Protein AF-A0A6U0IEM9-F1 (afdb_monomer_lite)

InterPro domains:
  IPR002048 EF-hand domain [PF13499] (40-102)
  IPR002048 EF-hand domain [PS50222] (37-72)
  IPR002048 EF-hand domain [PS50222] (73-108)
  IPR002048 EF-hand domain [SM00054] (41-69)
  IPR002048 EF-hand domain [SM00054] (77-105)
  IPR011992 EF-hand domain pair [SSF47473] (23-102)
  IPR018247 EF-Hand 1, calcium-binding site [PS00018] (50-62)
  IPR018247 EF-Hand 1, calcium-binding site [PS00018] (86-98)

Structure (mmCIF, N/CA/C/O backbone):
data_AF-A0A6U0IEM9-F1
#
_entry.id   AF-A0A6U0IEM9-F1
#
loop_
_atom_site.group_PDB
_atom_site.id
_atom_site.type_symbol
_atom_site.label_atom_id
_atom_site.label_alt_id
_atom_site.label_comp_id
_atom_site.label_asym_id
_atom_site.label_entity_id
_atom_site.label_seq_id
_atom_site.pdbx_PDB_ins_code
_atom_site.Cartn_x
_atom_site.Cartn_y
_atom_site.Cartn_z
_atom_site.occupancy
_atom_site.B_iso_or_equiv
_atom_site.auth_seq_id
_atom_site.auth_comp_id
_atom_site.auth_asym_id
_atom_site.auth_atom_id
_atom_site.pdbx_PDB_model_num
ATOM 1 N N . ASP A 1 1 ? 21.596 -2.328 10.794 1.00 76.19 1 ASP A N 1
ATOM 2 C CA . ASP A 1 1 ? 20.488 -1.546 11.369 1.00 76.19 1 ASP A CA 1
ATOM 3 C C . ASP A 1 1 ? 19.327 -1.607 10.391 1.00 76.19 1 ASP A C 1
ATOM 5 O O . ASP A 1 1 ? 19.505 -1.225 9.240 1.00 76.19 1 ASP A O 1
ATOM 9 N N . PHE A 1 2 ? 18.201 -2.182 10.813 1.00 78.00 2 PHE A N 1
ATOM 10 C CA . PHE A 1 2 ? 17.054 -2.431 9.937 1.00 78.00 2 PHE A CA 1
ATOM 11 C C . PHE A 1 2 ? 16.450 -1.124 9.417 1.00 78.00 2 PHE A C 1
ATOM 13 O O . PHE A 1 2 ? 16.108 -1.038 8.243 1.00 78.00 2 PHE A O 1
ATOM 20 N N . PHE A 1 3 ? 16.407 -0.080 10.250 1.00 77.44 3 PHE A N 1
ATOM 21 C CA . PHE A 1 3 ? 15.835 1.209 9.866 1.00 77.44 3 PHE A CA 1
ATOM 22 C C . PHE A 1 3 ? 16.644 1.888 8.753 1.00 77.44 3 PHE A C 1
ATOM 24 O O . PHE A 1 3 ? 16.069 2.414 7.802 1.00 77.44 3 PHE A O 1
ATOM 31 N N . LYS A 1 4 ? 17.980 1.805 8.821 1.00 80.06 4 LYS A N 1
ATOM 32 C CA . LYS A 1 4 ? 18.877 2.268 7.750 1.00 80.06 4 LYS A CA 1
ATOM 33 C C . LYS A 1 4 ? 18.724 1.478 6.454 1.00 80.06 4 LYS A C 1
ATOM 35 O O . LYS A 1 4 ? 18.828 2.075 5.394 1.00 80.06 4 LYS A O 1
ATOM 40 N N . LEU A 1 5 ? 18.483 0.167 6.532 1.00 80.19 5 LEU A N 1
ATOM 41 C CA . LEU A 1 5 ? 18.236 -0.660 5.345 1.00 80.19 5 LEU A CA 1
ATOM 42 C C . LEU A 1 5 ? 16.880 -0.328 4.715 1.00 80.19 5 LEU A C 1
ATOM 44 O O . LEU A 1 5 ? 16.804 -0.151 3.508 1.00 80.19 5 LEU A O 1
ATOM 48 N N . TYR A 1 6 ? 15.833 -0.169 5.528 1.00 77.50 6 TYR A N 1
ATOM 49 C CA . TYR A 1 6 ? 14.486 0.175 5.068 1.00 77.50 6 TYR 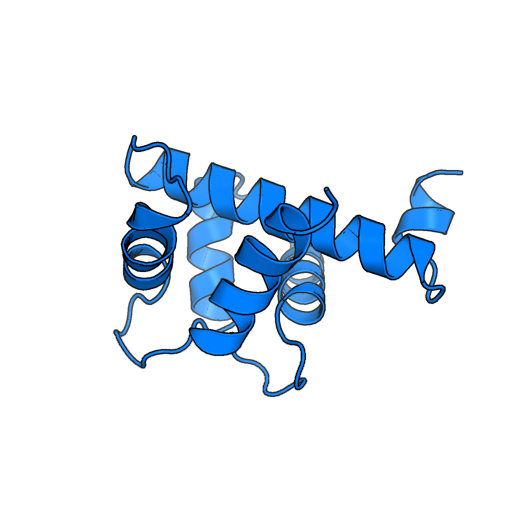A CA 1
ATOM 50 C C . TYR A 1 6 ? 14.426 1.540 4.364 1.00 77.50 6 TYR A C 1
ATOM 52 O O . TYR A 1 6 ? 13.756 1.676 3.344 1.00 77.50 6 TYR A O 1
ATOM 60 N N . HIS A 1 7 ? 15.163 2.534 4.869 1.00 78.88 7 HIS A N 1
ATOM 61 C CA . HIS A 1 7 ? 15.285 3.858 4.243 1.00 78.88 7 HIS A CA 1
ATOM 62 C C . HIS A 1 7 ? 16.412 3.939 3.207 1.00 78.88 7 HIS A C 1
ATOM 64 O O . HIS A 1 7 ? 16.626 4.999 2.620 1.00 78.88 7 HIS A O 1
ATOM 70 N N . SER A 1 8 ? 17.147 2.847 2.971 1.00 83.06 8 SER A N 1
ATOM 71 C CA . SER A 1 8 ? 18.200 2.840 1.962 1.00 83.06 8 SER A CA 1
ATOM 72 C C . SER A 1 8 ? 17.586 3.023 0.575 1.00 83.06 8 SER A C 1
ATOM 74 O O . SER A 1 8 ? 16.531 2.461 0.253 1.00 83.06 8 SER A O 1
ATOM 76 N N . SER A 1 9 ? 18.243 3.827 -0.255 1.00 78.25 9 SER A N 1
ATOM 77 C CA . SER A 1 9 ? 17.880 4.013 -1.662 1.00 78.25 9 SER A CA 1
ATOM 78 C C . SER A 1 9 ? 18.412 2.894 -2.562 1.00 78.25 9 SER A C 1
ATOM 80 O O . SER A 1 9 ? 18.118 2.879 -3.755 1.00 78.25 9 SER A O 1
ATOM 82 N N . ASP A 1 10 ? 19.191 1.960 -2.007 1.00 85.69 10 ASP A N 1
ATOM 83 C CA . ASP A 1 10 ? 19.661 0.782 -2.726 1.00 85.69 10 ASP A CA 1
ATOM 84 C C . ASP A 1 10 ? 18.518 -0.196 -3.059 1.00 85.69 10 ASP A C 1
ATOM 86 O O . ASP A 1 10 ? 17.380 -0.089 -2.588 1.00 85.69 10 ASP A O 1
ATOM 90 N N . SER A 1 11 ? 18.829 -1.182 -3.903 1.00 80.44 11 SER A N 1
ATOM 91 C CA . SER A 1 11 ? 17.868 -2.202 -4.328 1.00 80.44 11 SER A CA 1
ATOM 92 C C . SER A 1 11 ? 17.275 -2.985 -3.154 1.00 80.44 11 SER A C 1
ATOM 94 O O . SER A 1 11 ? 16.131 -3.414 -3.235 1.00 80.44 11 SER A O 1
ATOM 96 N N . ILE A 1 12 ? 18.021 -3.149 -2.057 1.00 82.44 12 ILE A N 1
ATOM 97 C CA . ILE A 1 12 ? 17.573 -3.906 -0.884 1.00 82.44 12 ILE A CA 1
ATOM 98 C C . ILE A 1 12 ? 16.504 -3.113 -0.136 1.00 82.44 12 ILE A C 1
ATOM 100 O O . ILE A 1 12 ? 15.447 -3.656 0.176 1.00 82.44 12 ILE A O 1
ATOM 104 N N . GLY A 1 13 ? 16.748 -1.828 0.120 1.00 82.25 13 GLY A N 1
ATOM 105 C CA . GLY A 1 13 ? 15.770 -0.946 0.743 1.00 82.25 13 GLY A CA 1
ATOM 106 C C . GLY A 1 13 ? 14.506 -0.814 -0.098 1.00 82.25 13 GLY A C 1
ATOM 107 O O . GLY A 1 13 ? 13.405 -0.891 0.447 1.00 82.25 13 GLY A O 1
ATOM 108 N N . LYS A 1 14 ? 14.645 -0.713 -1.428 1.00 78.56 14 LYS A N 1
ATOM 109 C CA . LYS A 1 14 ? 13.495 -0.707 -2.343 1.00 78.56 14 LYS A CA 1
ATOM 110 C C . LYS A 1 14 ? 12.664 -1.989 -2.224 1.00 78.56 14 LYS A C 1
ATOM 112 O O . LYS A 1 14 ? 11.470 -1.902 -1.950 1.00 78.56 14 LYS A O 1
ATOM 117 N N . SER A 1 15 ? 13.294 -3.160 -2.322 1.00 81.75 15 SER A N 1
ATOM 118 C CA . SER A 1 15 ? 12.589 -4.442 -2.198 1.00 81.75 15 SER A CA 1
ATOM 119 C C . SER A 1 15 ? 11.951 -4.644 -0.821 1.00 81.75 15 SER A C 1
ATOM 121 O O . SER A 1 15 ? 10.860 -5.197 -0.722 1.00 81.75 15 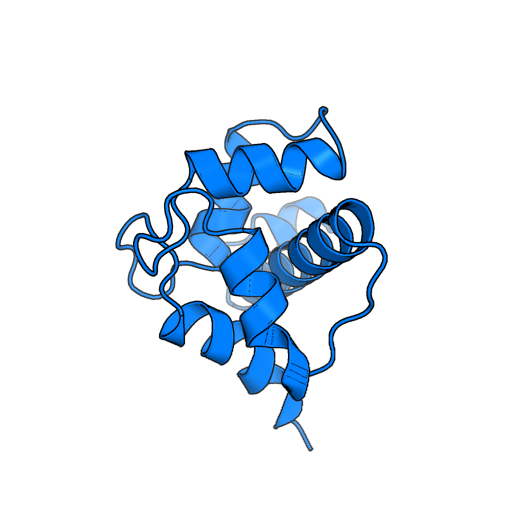SER A O 1
ATOM 123 N N . LEU A 1 16 ? 12.580 -4.171 0.260 1.00 82.44 16 LEU A N 1
ATOM 124 C CA . LEU A 1 16 ? 11.989 -4.241 1.601 1.00 82.44 16 LEU A CA 1
ATOM 125 C C . LEU A 1 16 ? 10.722 -3.384 1.726 1.00 82.44 16 LEU A C 1
ATOM 127 O O . LEU A 1 16 ? 9.764 -3.819 2.369 1.00 82.44 16 LEU A O 1
ATOM 131 N N . ARG A 1 17 ? 10.697 -2.196 1.108 1.00 83.06 17 ARG A N 1
ATOM 132 C CA . ARG A 1 17 ? 9.496 -1.348 1.060 1.00 83.06 17 ARG A CA 1
ATOM 133 C C . ARG A 1 17 ? 8.389 -1.988 0.226 1.00 83.06 17 ARG A C 1
ATOM 135 O O . ARG A 1 17 ? 7.259 -2.032 0.694 1.00 83.06 17 ARG A O 1
ATOM 142 N N . GLU A 1 18 ? 8.713 -2.554 -0.935 1.00 81.31 18 GLU A N 1
ATOM 143 C CA . GLU A 1 18 ? 7.757 -3.276 -1.794 1.00 81.31 18 GLU A CA 1
ATOM 144 C C . GLU A 1 18 ? 7.098 -4.455 -1.049 1.00 81.31 18 GLU A C 1
ATOM 146 O O . GLU A 1 18 ? 5.873 -4.601 -1.051 1.00 81.31 18 GLU A O 1
ATOM 151 N N . VAL A 1 19 ? 7.890 -5.259 -0.330 1.00 83.19 19 VAL A N 1
ATOM 152 C CA . VAL A 1 19 ? 7.380 -6.389 0.469 1.00 83.19 19 VAL A CA 1
ATOM 153 C C . VAL A 1 19 ? 6.486 -5.914 1.620 1.00 83.19 19 VAL A C 1
ATOM 155 O O . VAL A 1 19 ? 5.441 -6.518 1.878 1.00 83.19 19 VAL A O 1
ATOM 158 N N . ALA A 1 20 ? 6.875 -4.844 2.320 1.00 84.44 20 ALA A N 1
ATOM 159 C CA . ALA A 1 20 ? 6.082 -4.281 3.412 1.00 84.44 20 ALA A CA 1
ATOM 160 C C . ALA A 1 20 ? 4.753 -3.696 2.908 1.00 84.44 20 ALA A C 1
ATOM 162 O O . ALA A 1 20 ? 3.700 -4.047 3.439 1.00 84.44 20 ALA A O 1
ATOM 163 N N . ALA A 1 21 ? 4.802 -2.893 1.842 1.00 83.19 21 ALA A N 1
ATOM 164 C CA . ALA A 1 21 ? 3.642 -2.298 1.183 1.00 83.19 21 ALA A CA 1
ATOM 165 C C . ALA A 1 21 ? 2.617 -3.365 0.784 1.00 83.19 21 ALA A C 1
ATOM 167 O O . ALA A 1 21 ? 1.453 -3.300 1.178 1.00 83.19 21 ALA A O 1
ATOM 168 N N . ARG A 1 22 ? 3.072 -4.416 0.092 1.00 81.69 22 ARG A N 1
ATOM 169 C CA . ARG A 1 22 ? 2.219 -5.538 -0.309 1.00 81.69 22 ARG A CA 1
ATOM 170 C C . ARG A 1 22 ? 1.577 -6.240 0.888 1.00 81.69 22 ARG A C 1
ATOM 172 O O . ARG A 1 22 ? 0.383 -6.540 0.866 1.00 81.69 22 ARG A O 1
ATOM 179 N N . ARG A 1 23 ? 2.364 -6.533 1.929 1.00 85.12 23 ARG A N 1
ATOM 180 C CA . ARG A 1 23 ? 1.876 -7.204 3.143 1.00 85.12 23 ARG A CA 1
ATOM 181 C C . ARG A 1 23 ? 0.768 -6.393 3.811 1.00 85.12 23 ARG A C 1
ATOM 183 O O . ARG A 1 23 ? -0.250 -6.968 4.195 1.00 85.12 23 ARG A O 1
ATOM 190 N N . ASP A 1 24 ? 0.989 -5.097 3.985 1.00 85.94 24 ASP A N 1
ATOM 191 C CA . ASP A 1 24 ? 0.066 -4.226 4.712 1.00 85.94 24 ASP A CA 1
ATOM 192 C C . ASP A 1 24 ? -1.205 -3.974 3.898 1.00 85.94 24 ASP A C 1
ATOM 194 O O . ASP A 1 24 ? -2.301 -4.080 4.445 1.00 85.94 24 ASP A O 1
ATOM 198 N N . PHE A 1 25 ? -1.083 -3.825 2.577 1.00 83.88 25 PHE A N 1
ATOM 199 C CA . PHE A 1 25 ? -2.231 -3.775 1.674 1.00 83.88 25 PHE A CA 1
ATOM 200 C C . PHE A 1 25 ? -3.110 -5.034 1.779 1.00 83.88 25 PHE A C 1
ATOM 202 O O . PHE A 1 25 ? -4.313 -4.938 2.022 1.00 83.88 25 PHE A O 1
ATOM 209 N N . LEU A 1 26 ? -2.524 -6.235 1.659 1.00 83.50 26 LEU A N 1
ATOM 210 C CA . LEU A 1 26 ? -3.291 -7.486 1.750 1.00 83.50 26 LEU A CA 1
ATOM 211 C C . LEU A 1 26 ? -3.979 -7.635 3.103 1.00 83.50 26 LEU A C 1
ATOM 213 O O . LEU A 1 26 ? -5.131 -8.056 3.169 1.00 83.50 26 LEU A O 1
ATOM 217 N N . LYS A 1 27 ? -3.292 -7.279 4.190 1.00 85.81 27 LYS A N 1
ATOM 218 C CA . LYS A 1 27 ? -3.885 -7.321 5.528 1.00 85.81 27 LYS A CA 1
ATOM 219 C C . LYS A 1 27 ? -5.053 -6.352 5.671 1.00 85.81 27 LYS A C 1
ATOM 221 O O . LYS A 1 27 ? -6.055 -6.731 6.275 1.00 85.81 27 LYS A O 1
ATOM 226 N N . ALA A 1 28 ? -4.942 -5.142 5.130 1.00 86.19 28 ALA A N 1
ATOM 227 C CA . ALA A 1 28 ? -6.024 -4.165 5.152 1.00 86.19 28 ALA A CA 1
ATOM 228 C C . ALA A 1 28 ? -7.262 -4.696 4.417 1.00 86.19 28 ALA A C 1
ATOM 230 O O . ALA A 1 28 ? -8.355 -4.711 4.976 1.00 86.19 28 ALA A O 1
ATOM 231 N N . ILE A 1 29 ? -7.074 -5.253 3.221 1.00 83.75 29 ILE A N 1
ATOM 232 C CA . ILE A 1 29 ? -8.161 -5.840 2.432 1.00 83.75 29 ILE A CA 1
ATOM 233 C C . ILE A 1 29 ? -8.794 -7.054 3.119 1.00 83.75 29 ILE A C 1
ATOM 235 O O . ILE A 1 29 ? -10.020 -7.175 3.156 1.00 83.75 29 ILE A O 1
ATOM 239 N N . VAL A 1 30 ? -7.988 -7.946 3.699 1.00 86.62 30 VAL A N 1
ATOM 240 C CA . VAL A 1 30 ? -8.495 -9.086 4.483 1.00 86.62 30 VAL A CA 1
ATOM 241 C C . VAL A 1 30 ? -9.306 -8.589 5.681 1.00 86.62 30 VAL A C 1
ATOM 243 O O . VAL A 1 30 ? -10.344 -9.162 5.996 1.00 86.62 30 VAL A O 1
ATOM 246 N N . THR A 1 31 ? -8.867 -7.509 6.327 1.00 86.56 31 THR A N 1
ATOM 247 C CA . THR A 1 31 ? -9.576 -6.899 7.462 1.00 86.56 31 THR A CA 1
ATOM 248 C C . THR A 1 31 ? -10.902 -6.271 7.023 1.00 86.56 31 THR A C 1
ATOM 250 O O . THR A 1 31 ? -11.909 -6.453 7.702 1.00 86.56 31 THR A O 1
ATOM 253 N N . LEU A 1 32 ? -10.928 -5.593 5.871 1.00 82.56 32 LEU A N 1
ATOM 254 C CA . LEU A 1 32 ? -12.124 -4.955 5.313 1.00 82.56 32 LEU A CA 1
ATOM 255 C C . LEU A 1 32 ? -13.171 -5.982 4.8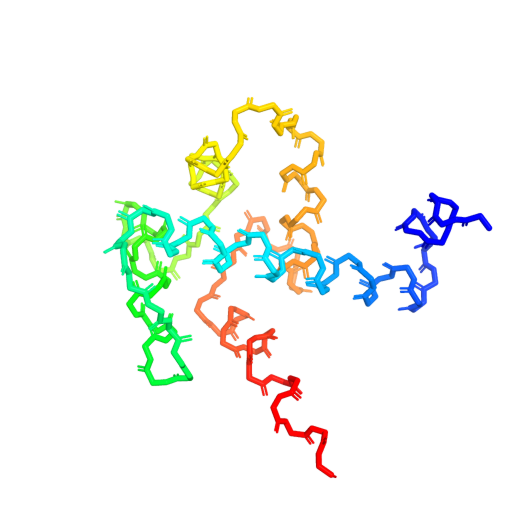47 1.00 82.56 32 LEU A C 1
ATOM 257 O O . LEU A 1 32 ? -14.365 -5.820 5.085 1.00 82.56 32 LEU A O 1
ATOM 261 N N . THR A 1 33 ? -12.729 -7.037 4.163 1.00 82.19 33 THR A N 1
ATOM 262 C CA . THR A 1 33 ? -13.620 -7.972 3.452 1.00 82.19 33 THR A CA 1
ATOM 263 C C . THR A 1 33 ? -13.841 -9.297 4.183 1.00 82.19 33 THR A C 1
ATOM 265 O O . THR A 1 33 ? -14.757 -10.043 3.839 1.00 82.19 33 THR A O 1
ATOM 268 N N . GLY A 1 34 ? -12.988 -9.633 5.155 1.00 81.19 34 GLY A N 1
ATOM 269 C CA . GLY A 1 34 ? -12.954 -10.941 5.815 1.00 81.19 34 GLY A CA 1
ATOM 270 C C . GLY A 1 34 ? -12.464 -12.090 4.924 1.00 81.19 34 GLY A C 1
ATOM 271 O O . GLY A 1 34 ? -12.529 -13.247 5.341 1.00 81.19 34 GLY A O 1
ATOM 272 N N . LYS A 1 35 ? -11.997 -11.806 3.701 1.00 77.56 35 LYS A N 1
ATOM 273 C CA . LYS A 1 35 ? -11.579 -12.814 2.719 1.00 77.56 35 LYS A CA 1
ATOM 274 C C . LYS A 1 35 ? -10.064 -12.826 2.544 1.00 77.56 35 LYS A C 1
ATOM 276 O O . LYS A 1 35 ? -9.418 -11.786 2.554 1.00 77.56 35 LYS A O 1
ATOM 281 N N . THR A 1 36 ? -9.498 -14.011 2.337 1.00 69.69 36 THR A N 1
ATOM 282 C CA . THR A 1 36 ? -8.114 -14.184 1.879 1.00 69.69 36 THR A CA 1
ATOM 283 C C . THR A 1 36 ? -8.085 -14.219 0.359 1.00 69.69 36 THR A C 1
ATOM 285 O O . THR A 1 36 ? -8.847 -14.976 -0.238 1.00 69.69 36 THR A O 1
ATOM 288 N N . PHE A 1 37 ? -7.197 -13.444 -0.255 1.00 68.19 37 PHE A N 1
ATOM 289 C CA . PHE A 1 37 ? -7.108 -13.336 -1.709 1.00 68.19 37 PHE A CA 1
ATOM 290 C C . PHE A 1 37 ? -5.875 -14.096 -2.209 1.00 68.19 37 PHE A C 1
ATOM 292 O O . PHE A 1 37 ? -4.755 -13.812 -1.785 1.00 68.19 37 PHE A O 1
ATOM 299 N N . ASP A 1 38 ? -6.096 -15.087 -3.072 1.00 70.12 38 ASP A N 1
ATOM 300 C CA . ASP A 1 38 ? -5.064 -15.684 -3.924 1.00 70.12 38 ASP A CA 1
ATOM 301 C C . ASP A 1 38 ? -4.961 -14.894 -5.246 1.00 70.12 38 ASP A C 1
ATOM 303 O O . ASP A 1 38 ? -5.691 -13.920 -5.457 1.00 70.12 38 ASP A O 1
ATOM 307 N N . ASP A 1 39 ? -4.067 -15.308 -6.151 1.00 67.19 39 ASP A N 1
ATOM 308 C CA . ASP A 1 39 ? -3.887 -14.656 -7.458 1.00 67.19 39 ASP A CA 1
ATOM 309 C C . ASP A 1 39 ? -5.207 -14.510 -8.247 1.00 67.19 39 ASP A C 1
ATOM 311 O O . ASP A 1 39 ? -5.352 -13.574 -9.034 1.00 67.19 39 ASP A O 1
ATOM 315 N N . ALA A 1 40 ? -6.191 -15.391 -8.019 1.00 67.62 40 ALA A N 1
ATOM 316 C CA . ALA A 1 40 ? -7.482 -15.359 -8.703 1.00 67.62 40 ALA A CA 1
ATOM 317 C C . ALA A 1 40 ? -8.415 -14.258 -8.181 1.00 67.62 40 ALA A C 1
ATOM 319 O O . ALA A 1 40 ? -9.270 -13.783 -8.929 1.00 67.62 40 ALA A O 1
ATOM 320 N N . HIS A 1 41 ? -8.234 -13.815 -6.936 1.00 75.31 41 HIS A N 1
ATOM 321 C CA . HIS A 1 41 ? -9.080 -12.793 -6.324 1.00 75.31 41 HIS A CA 1
ATOM 322 C C . HIS A 1 41 ? -8.373 -11.432 -6.179 1.00 75.31 41 HIS A C 1
ATOM 324 O O . HIS A 1 41 ? -8.969 -10.484 -5.673 1.00 75.31 41 HIS A O 1
ATOM 330 N N . LEU A 1 42 ? -7.140 -11.269 -6.679 1.00 80.38 42 LEU A N 1
ATOM 331 C CA . LEU A 1 42 ? -6.444 -9.969 -6.692 1.00 80.38 42 LEU A CA 1
ATOM 332 C C . LEU A 1 42 ? -7.299 -8.844 -7.284 1.00 80.38 42 LEU A C 1
ATOM 334 O O . LEU A 1 42 ? -7.200 -7.702 -6.843 1.00 80.38 42 LEU A O 1
ATOM 338 N N . ARG A 1 43 ? -8.166 -9.175 -8.246 1.00 85.12 43 ARG A N 1
ATOM 339 C CA . ARG A 1 43 ? -9.089 -8.212 -8.840 1.00 85.12 43 ARG A CA 1
ATOM 340 C C . ARG A 1 43 ? -10.130 -7.704 -7.847 1.00 85.12 43 ARG A C 1
ATOM 342 O O . ARG A 1 43 ? -10.325 -6.503 -7.761 1.00 85.12 43 ARG A O 1
ATOM 349 N N . GLU A 1 44 ? -10.724 -8.589 -7.050 1.00 85.50 44 GLU A N 1
ATOM 350 C CA . GLU A 1 44 ? -11.661 -8.189 -5.992 1.00 85.50 44 GLU A CA 1
ATOM 351 C C . GLU A 1 44 ? -10.976 -7.327 -4.922 1.00 85.50 44 GLU A C 1
ATOM 353 O O . GLU A 1 44 ? -11.581 -6.395 -4.405 1.00 85.50 44 GLU A O 1
ATOM 358 N N . ALA A 1 45 ? -9.713 -7.620 -4.596 1.00 84.69 45 ALA A N 1
ATOM 359 C CA . ALA A 1 45 ? -8.937 -6.810 -3.659 1.00 84.69 45 ALA A CA 1
ATOM 360 C C . ALA A 1 45 ? -8.684 -5.393 -4.195 1.00 84.69 45 ALA A C 1
ATOM 362 O O . ALA A 1 45 ? -8.775 -4.428 -3.441 1.00 84.69 45 ALA A O 1
ATOM 363 N N . PHE A 1 46 ? -8.387 -5.269 -5.489 1.00 87.81 46 PHE A N 1
ATOM 364 C CA . PHE A 1 46 ? -8.235 -3.975 -6.148 1.00 87.81 46 PHE A CA 1
ATOM 365 C C . PHE A 1 46 ? -9.559 -3.208 -6.184 1.00 87.81 46 PHE A C 1
ATOM 367 O O . PHE A 1 46 ? -9.609 -2.066 -5.743 1.00 87.81 46 PHE A O 1
ATOM 374 N N . ASP A 1 47 ? -10.642 -3.859 -6.610 1.00 88.75 47 ASP A N 1
ATOM 375 C CA . ASP A 1 47 ? -11.968 -3.239 -6.698 1.00 88.75 47 ASP A CA 1
ATOM 376 C C . ASP A 1 47 ? -12.506 -2.819 -5.309 1.00 88.75 47 ASP A C 1
ATOM 378 O O . ASP A 1 47 ? -13.312 -1.901 -5.204 1.00 88.75 47 ASP A O 1
ATOM 382 N N . ALA A 1 48 ? -12.073 -3.474 -4.223 1.00 86.06 48 ALA A N 1
ATOM 383 C CA . ALA A 1 48 ? -12.411 -3.077 -2.853 1.00 86.06 48 ALA A CA 1
ATOM 384 C C . ALA A 1 48 ? -11.602 -1.867 -2.344 1.00 86.06 48 ALA A C 1
ATOM 386 O O . ALA A 1 48 ? -12.019 -1.226 -1.379 1.00 86.06 48 ALA A O 1
ATOM 387 N N . ALA A 1 49 ? -10.448 -1.585 -2.952 1.00 86.88 49 ALA A N 1
ATOM 388 C CA . ALA A 1 49 ? -9.606 -0.432 -2.641 1.00 86.88 49 ALA A CA 1
ATOM 389 C C . ALA A 1 49 ? -9.950 0.796 -3.497 1.00 86.88 49 ALA A C 1
ATOM 391 O O . ALA A 1 49 ? -9.845 1.918 -3.012 1.00 86.88 49 ALA A O 1
ATOM 392 N N . ASP A 1 50 ? -10.347 0.575 -4.751 1.00 91.25 50 ASP A N 1
ATOM 393 C CA . ASP A 1 50 ? -10.796 1.592 -5.706 1.00 91.25 50 ASP A CA 1
ATOM 394 C C . ASP A 1 50 ? -12.229 2.043 -5.364 1.00 91.25 50 ASP A C 1
ATOM 396 O O . ASP A 1 50 ? -13.223 1.519 -5.875 1.00 91.25 50 ASP A O 1
ATOM 400 N N . LEU A 1 51 ? -12.337 2.975 -4.411 1.00 88.12 51 LEU A N 1
ATOM 401 C CA . LEU A 1 51 ? -13.613 3.409 -3.836 1.00 88.12 51 LEU A CA 1
ATOM 402 C C . LEU A 1 51 ? -14.469 4.179 -4.844 1.00 88.12 51 LEU A C 1
ATOM 404 O O . LEU A 1 51 ? -15.701 4.100 -4.785 1.00 88.12 51 LEU A O 1
ATOM 408 N N . ASP A 1 52 ? -13.831 4.939 -5.736 1.00 91.31 52 ASP A N 1
ATOM 409 C CA . ASP A 1 52 ? -14.511 5.716 -6.769 1.00 91.31 52 ASP A CA 1
ATOM 410 C C . ASP A 1 52 ? -14.684 4.971 -8.105 1.00 91.31 52 ASP A C 1
ATOM 412 O O . ASP A 1 52 ? -15.382 5.470 -8.993 1.00 91.31 52 ASP A O 1
ATOM 416 N N . GLN A 1 53 ? -14.142 3.752 -8.217 1.00 88.81 53 GLN A N 1
ATOM 417 C CA . GLN A 1 53 ? -14.162 2.923 -9.426 1.00 88.81 53 GLN A CA 1
ATOM 418 C C . GLN A 1 53 ? -13.515 3.614 -10.634 1.00 88.81 53 GLN A C 1
ATOM 420 O O . GLN A 1 53 ? -13.936 3.413 -11.781 1.00 88.81 53 GLN A O 1
ATOM 425 N N . SER A 1 54 ? -12.497 4.442 -10.397 1.00 90.94 54 SER A N 1
ATOM 426 C CA . SER A 1 54 ? -11.737 5.120 -11.449 1.00 90.94 54 SER A CA 1
ATOM 427 C C . SER A 1 54 ? -10.862 4.165 -12.265 1.00 90.94 54 SER A C 1
ATOM 429 O O . SER A 1 54 ? -10.418 4.523 -13.360 1.00 90.94 54 SER A O 1
ATOM 431 N N . GLY A 1 55 ? -10.635 2.942 -11.774 1.00 89.81 55 GLY A N 1
ATOM 432 C CA . GLY A 1 55 ? -9.699 1.975 -12.343 1.00 89.81 55 GLY A CA 1
ATOM 433 C C . GLY A 1 55 ? -8.261 2.181 -11.864 1.00 89.81 55 GLY A C 1
ATOM 434 O O . GLY A 1 55 ? -7.337 1.578 -12.418 1.00 89.81 55 GLY A O 1
ATOM 435 N N . SER A 1 56 ? -8.058 3.027 -10.852 1.00 92.81 56 SER A N 1
ATOM 436 C CA . SER A 1 56 ? -6.758 3.324 -10.259 1.00 92.81 56 SER A CA 1
ATOM 437 C C . SER A 1 56 ? -6.910 3.701 -8.791 1.00 92.81 56 SER A C 1
ATOM 439 O O . SER A 1 56 ? -7.778 4.490 -8.459 1.00 92.81 56 SER A O 1
ATOM 441 N N . ILE A 1 57 ? -6.032 3.210 -7.923 1.00 92.19 57 ILE A N 1
ATOM 442 C CA . ILE A 1 57 ? -6.067 3.558 -6.500 1.00 92.19 57 ILE A CA 1
ATOM 443 C C . ILE A 1 57 ? -5.246 4.828 -6.293 1.00 92.19 57 ILE A C 1
ATOM 445 O O . ILE A 1 57 ? -4.036 4.845 -6.545 1.00 92.19 57 ILE A O 1
ATOM 449 N N . ASN A 1 58 ? -5.884 5.893 -5.825 1.00 93.06 58 ASN A N 1
ATOM 450 C CA . ASN A 1 58 ? -5.203 7.136 -5.485 1.00 93.06 58 ASN A CA 1
ATOM 451 C C . ASN A 1 58 ? -4.707 7.144 -4.023 1.00 93.06 58 ASN A C 1
ATOM 453 O O . ASN A 1 58 ? -5.050 6.293 -3.202 1.00 93.06 58 ASN A O 1
ATOM 457 N N . LEU A 1 59 ? -3.853 8.114 -3.679 1.00 90.81 59 LEU A N 1
ATOM 458 C CA . LEU A 1 59 ? -3.275 8.217 -2.333 1.00 90.81 59 LEU A CA 1
ATOM 459 C C . LEU A 1 59 ? -4.336 8.368 -1.214 1.00 90.81 59 LEU A C 1
ATOM 461 O O . LEU A 1 59 ? -4.196 7.698 -0.189 1.00 90.81 59 LEU A O 1
ATOM 465 N N . PRO A 1 60 ? -5.391 9.197 -1.365 1.00 91.75 60 PRO A N 1
ATOM 466 C CA . PRO A 1 60 ? -6.518 9.214 -0.430 1.00 91.75 60 PRO A CA 1
ATOM 467 C C . PRO A 1 60 ? -7.189 7.850 -0.219 1.00 91.75 60 PRO A C 1
ATOM 469 O O . PRO A 1 60 ? -7.421 7.466 0.922 1.00 91.75 60 PRO A O 1
ATOM 472 N N . GLU A 1 61 ? -7.463 7.099 -1.281 1.00 91.88 61 GLU A N 1
ATOM 473 C CA . GLU A 1 61 ? -8.099 5.776 -1.192 1.00 91.88 61 GLU A CA 1
ATOM 474 C C . GLU A 1 61 ? -7.201 4.756 -0.499 1.00 91.88 61 GLU A C 1
ATOM 476 O O . GLU A 1 61 ? -7.636 4.038 0.403 1.00 91.88 61 GLU A O 1
ATOM 481 N N . LEU A 1 62 ? -5.912 4.752 -0.847 1.00 90.00 62 LEU A N 1
ATOM 482 C CA . LEU A 1 62 ? -4.920 3.924 -0.172 1.00 90.00 62 LEU A CA 1
ATOM 483 C C . LEU A 1 62 ? -4.829 4.265 1.323 1.00 90.00 62 LEU A C 1
ATOM 485 O O . LEU A 1 62 ? -4.693 3.366 2.153 1.00 90.00 62 LEU A O 1
ATOM 489 N N . LYS A 1 63 ? -4.927 5.551 1.684 1.00 90.38 63 LYS A N 1
ATOM 490 C CA . LYS A 1 63 ? -4.946 5.995 3.082 1.00 90.38 63 LYS A CA 1
ATOM 491 C C . LYS A 1 63 ? -6.164 5.459 3.825 1.00 90.38 63 LYS A C 1
ATOM 493 O O . LYS A 1 63 ? -6.004 4.923 4.918 1.00 90.38 63 LYS A O 1
ATOM 498 N N . GLU A 1 64 ? -7.356 5.592 3.249 1.00 90.06 64 GLU A N 1
ATOM 499 C CA . GLU A 1 64 ? -8.587 5.075 3.854 1.00 90.06 64 GLU A CA 1
ATOM 500 C C . GLU A 1 64 ? -8.500 3.562 4.064 1.00 90.06 64 GLU A C 1
ATOM 502 O O . GLU A 1 64 ? -8.807 3.069 5.149 1.00 90.06 64 GLU A O 1
ATOM 507 N N . LEU A 1 65 ? -7.974 2.831 3.078 1.00 87.38 65 LEU A N 1
ATOM 508 C CA . LEU A 1 65 ? -7.749 1.397 3.196 1.00 87.38 65 LEU A CA 1
ATOM 509 C C . LEU A 1 65 ? -6.759 1.053 4.320 1.00 87.38 65 LEU A C 1
ATOM 511 O O . LEU A 1 65 ? -7.041 0.193 5.153 1.00 87.38 65 LEU A O 1
ATOM 515 N N . LEU A 1 66 ? -5.600 1.713 4.376 1.00 85.88 66 LEU A N 1
ATOM 516 C CA . LEU A 1 66 ? -4.590 1.446 5.405 1.00 85.88 66 LEU A CA 1
ATOM 517 C C . LEU A 1 66 ? -5.063 1.850 6.809 1.00 85.88 66 LEU A C 1
ATOM 519 O O . LEU A 1 66 ? -4.733 1.161 7.773 1.00 85.88 66 LEU A O 1
ATOM 523 N N . ASN A 1 67 ? -5.893 2.889 6.930 1.00 87.19 67 ASN A N 1
ATOM 524 C CA . ASN A 1 67 ? -6.513 3.292 8.194 1.00 87.19 67 ASN A CA 1
ATOM 525 C C . ASN A 1 67 ? -7.423 2.204 8.784 1.00 87.19 67 ASN A C 1
ATOM 527 O O . ASN A 1 67 ? -7.556 2.124 10.005 1.00 87.19 67 ASN A O 1
ATOM 531 N N . VAL A 1 68 ? -8.032 1.355 7.945 1.00 83.50 68 VAL A N 1
ATOM 532 C CA . VAL A 1 68 ? -8.809 0.190 8.410 1.00 83.50 68 VAL A CA 1
ATOM 533 C C . VAL A 1 68 ? -7.912 -0.826 9.118 1.00 83.50 68 VAL A C 1
ATOM 535 O O . VAL A 1 68 ? -8.355 -1.486 10.057 1.00 83.50 68 VAL A O 1
ATOM 538 N N . LEU A 1 69 ? -6.654 -0.953 8.686 1.00 79.31 69 LEU A N 1
ATOM 539 C CA . LEU A 1 69 ? -5.682 -1.842 9.317 1.00 79.31 69 LEU A CA 1
ATOM 540 C C . LEU A 1 69 ? -5.105 -1.231 10.595 1.00 79.31 69 LEU A C 1
ATOM 542 O O . LEU A 1 69 ? -5.068 -1.893 11.632 1.00 79.31 69 LEU A O 1
ATOM 546 N N . ASP A 1 70 ? -4.622 0.007 10.500 1.00 81.88 70 ASP A N 1
ATOM 547 C CA . ASP A 1 70 ? -4.065 0.742 11.627 1.00 81.88 70 ASP A CA 1
ATOM 548 C C . ASP A 1 70 ? -4.225 2.261 11.410 1.00 81.88 70 ASP A C 1
ATOM 550 O O . ASP A 1 70 ? -3.561 2.839 10.546 1.00 81.88 70 ASP A O 1
ATOM 554 N N . PRO A 1 71 ? -5.058 2.949 12.209 1.00 83.62 71 PRO A N 1
ATOM 555 C CA . PRO A 1 71 ? -5.242 4.395 12.099 1.00 83.62 71 PRO A CA 1
ATOM 556 C C . PRO A 1 71 ? -4.013 5.204 12.551 1.00 83.62 71 PRO A C 1
ATOM 558 O O . PRO A 1 71 ? -4.026 6.431 12.472 1.00 83.62 71 PRO A O 1
ATOM 561 N N . SER A 1 72 ? -2.959 4.556 13.063 1.00 82.38 72 SER A N 1
ATOM 562 C CA . SER A 1 72 ? -1.695 5.208 13.420 1.00 82.38 72 SER A CA 1
ATOM 563 C C . SER A 1 72 ? -0.743 5.407 12.238 1.00 82.38 72 SER A C 1
ATOM 565 O O . SER A 1 72 ? 0.290 6.066 12.399 1.00 82.38 72 SER A O 1
ATOM 567 N N . PHE A 1 73 ? -1.069 4.882 11.051 1.00 81.06 73 PHE A N 1
ATOM 568 C CA . PHE A 1 73 ? -0.271 5.143 9.859 1.00 81.06 73 PHE A CA 1
ATOM 569 C C . PHE A 1 73 ? -0.281 6.634 9.511 1.00 81.06 73 PHE A C 1
ATOM 571 O O . PHE A 1 73 ? -1.316 7.235 9.232 1.00 81.06 73 PHE A O 1
ATOM 578 N N . SER A 1 74 ? 0.906 7.242 9.527 1.00 85.88 74 SER A N 1
ATOM 579 C CA . SER A 1 74 ? 1.081 8.633 9.128 1.00 85.88 74 SER A CA 1
ATOM 580 C C . SER A 1 74 ? 1.025 8.783 7.609 1.00 85.88 74 SER A C 1
ATOM 582 O O . SER A 1 74 ? 1.325 7.851 6.860 1.00 85.88 74 SER A O 1
ATOM 584 N N . ASP A 1 75 ? 0.732 9.998 7.147 1.00 86.88 75 ASP A N 1
ATOM 585 C CA . ASP A 1 75 ? 0.732 10.345 5.720 1.00 86.88 75 ASP A CA 1
ATOM 586 C C . ASP A 1 75 ? 2.065 10.007 5.033 1.00 86.88 75 ASP A C 1
ATOM 588 O O . ASP A 1 75 ? 2.093 9.636 3.863 1.00 86.88 75 ASP A O 1
ATOM 592 N N . GLU A 1 76 ? 3.174 10.084 5.772 1.00 85.94 76 GLU A N 1
ATOM 593 C CA . GLU A 1 76 ? 4.501 9.699 5.290 1.00 85.94 76 GLU A CA 1
ATOM 594 C C . GLU A 1 76 ? 4.599 8.191 5.027 1.00 85.94 76 GLU A C 1
ATOM 596 O O . GLU A 1 76 ? 5.129 7.776 3.998 1.00 85.94 76 GLU A O 1
ATOM 601 N N . VAL A 1 77 ? 4.048 7.359 5.917 1.00 83.25 77 VAL A N 1
ATOM 602 C CA . VAL A 1 77 ? 4.006 5.905 5.713 1.00 83.25 77 VAL A CA 1
ATOM 603 C C . VAL A 1 77 ? 3.137 5.567 4.507 1.00 83.25 77 VAL A C 1
ATOM 605 O O . VAL A 1 77 ? 3.577 4.803 3.653 1.00 83.25 77 VAL A O 1
ATOM 608 N N . VAL A 1 78 ? 1.956 6.181 4.384 1.00 87.50 78 VAL A N 1
ATOM 609 C CA . VAL A 1 78 ? 1.067 5.966 3.230 1.00 87.50 78 VAL A CA 1
ATOM 610 C C . VAL A 1 78 ? 1.749 6.374 1.924 1.00 87.50 78 VAL A C 1
ATOM 612 O O . VAL A 1 78 ? 1.701 5.631 0.948 1.00 87.50 78 VAL A O 1
ATOM 615 N N . LYS A 1 79 ? 2.452 7.512 1.908 1.00 87.94 79 LYS A N 1
ATOM 616 C CA . LYS A 1 79 ? 3.221 7.960 0.740 1.00 87.94 79 LYS A CA 1
ATOM 617 C C . LYS A 1 79 ? 4.337 6.983 0.382 1.00 87.94 79 LYS A C 1
ATOM 619 O O . LYS A 1 79 ? 4.517 6.683 -0.790 1.00 87.94 79 LYS A O 1
ATOM 624 N N . ASN A 1 80 ? 5.042 6.441 1.372 1.00 84.31 80 ASN A N 1
ATOM 625 C CA . ASN A 1 80 ? 6.079 5.435 1.137 1.00 84.31 80 ASN A CA 1
ATOM 626 C C . ASN A 1 80 ? 5.503 4.128 0.566 1.00 84.31 80 ASN A C 1
ATOM 628 O O . ASN A 1 80 ? 6.137 3.504 -0.282 1.00 84.31 80 ASN A O 1
ATOM 632 N N . VAL A 1 81 ? 4.312 3.711 1.016 1.00 84.75 81 VAL A N 1
ATOM 633 C CA . VAL A 1 81 ? 3.591 2.558 0.443 1.00 84.75 81 VAL A CA 1
ATOM 634 C C . VAL A 1 81 ? 3.189 2.859 -0.998 1.00 84.75 81 VAL A C 1
ATOM 636 O O . VAL A 1 81 ? 3.420 2.031 -1.875 1.00 84.75 81 VAL A O 1
ATOM 639 N N . MET A 1 82 ? 2.669 4.060 -1.252 1.00 88.75 82 MET A N 1
ATOM 640 C CA . MET A 1 82 ? 2.301 4.512 -2.589 1.00 88.75 82 MET A CA 1
ATOM 641 C C . MET A 1 82 ? 3.496 4.486 -3.540 1.00 88.75 82 MET A C 1
ATOM 643 O O . MET A 1 82 ? 3.430 3.856 -4.583 1.00 88.75 82 MET A O 1
ATOM 647 N N . GLU A 1 83 ? 4.619 5.090 -3.157 1.00 88.06 83 GLU A N 1
ATOM 648 C CA . GLU A 1 83 ? 5.847 5.121 -3.963 1.00 88.06 83 GLU A CA 1
ATOM 649 C C . GLU A 1 83 ? 6.438 3.725 -4.210 1.00 88.06 83 GLU A C 1
ATOM 651 O O . GLU A 1 83 ? 7.125 3.507 -5.206 1.00 88.06 83 GLU A O 1
ATOM 656 N N . ALA A 1 84 ? 6.195 2.770 -3.309 1.00 84.56 84 ALA A N 1
ATOM 657 C CA . ALA A 1 84 ? 6.599 1.383 -3.510 1.00 84.56 84 ALA A CA 1
ATOM 658 C C . ALA A 1 84 ? 5.683 0.641 -4.499 1.00 84.56 84 ALA A C 1
ATOM 660 O O . ALA A 1 84 ? 6.122 -0.336 -5.104 1.00 84.56 84 ALA A O 1
ATOM 661 N N . MET A 1 85 ? 4.430 1.084 -4.656 1.00 84.69 85 MET A N 1
ATOM 662 C CA . MET A 1 85 ? 3.436 0.454 -5.528 1.00 84.69 85 MET A CA 1
ATOM 663 C C . MET A 1 85 ? 3.266 1.145 -6.894 1.00 84.69 85 MET A C 1
ATOM 665 O O . MET A 1 85 ? 2.900 0.508 -7.878 1.00 84.69 85 MET A O 1
ATOM 669 N N . ASP A 1 86 ? 3.549 2.437 -6.965 1.00 89.25 86 ASP A N 1
ATOM 670 C CA . ASP A 1 86 ? 3.448 3.277 -8.155 1.00 89.25 86 ASP A CA 1
ATOM 671 C C . ASP A 1 86 ? 4.754 3.212 -8.965 1.00 89.25 86 ASP A C 1
ATOM 673 O O . ASP A 1 86 ? 5.690 3.998 -8.780 1.00 89.25 86 ASP A O 1
ATOM 677 N N . ILE A 1 87 ? 4.845 2.214 -9.849 1.00 84.12 87 ILE A N 1
ATOM 678 C CA . ILE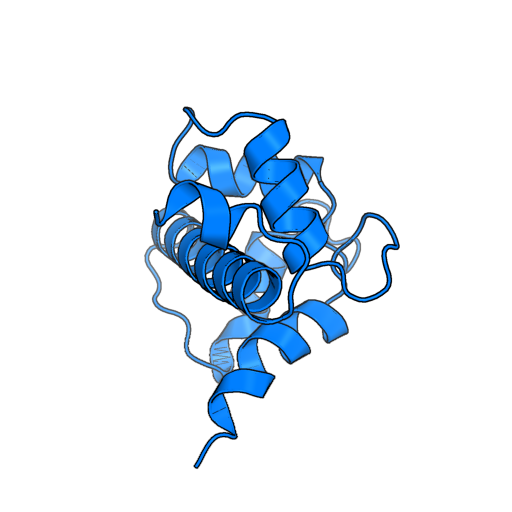 A 1 87 ? 6.059 1.911 -10.620 1.00 84.12 87 ILE A CA 1
ATOM 679 C C . ILE A 1 87 ? 6.375 3.042 -11.600 1.00 84.12 87 ILE A C 1
ATOM 681 O O . ILE A 1 87 ? 7.548 3.366 -11.813 1.00 84.12 87 ILE A O 1
ATOM 685 N N . ASN A 1 88 ? 5.344 3.613 -12.224 1.00 86.62 88 ASN A N 1
ATOM 686 C CA . ASN A 1 88 ? 5.496 4.676 -13.211 1.00 86.62 88 ASN A CA 1
ATOM 687 C C . ASN A 1 88 ? 5.534 6.089 -12.591 1.00 86.62 88 ASN A C 1
ATOM 689 O O . ASN A 1 88 ? 5.784 7.051 -13.320 1.00 86.62 88 ASN A O 1
ATOM 693 N N . SER A 1 89 ? 5.362 6.209 -11.267 1.00 86.00 89 SER A N 1
ATOM 694 C CA . SER A 1 89 ? 5.332 7.479 -10.530 1.00 86.00 89 SER A CA 1
ATOM 695 C C . SER A 1 89 ? 4.224 8.433 -11.005 1.00 86.00 89 SER A C 1
ATOM 697 O O . SER A 1 89 ? 4.427 9.649 -11.071 1.00 86.00 89 SER A O 1
ATOM 699 N N . SER A 1 90 ? 3.060 7.891 -11.370 1.00 88.69 90 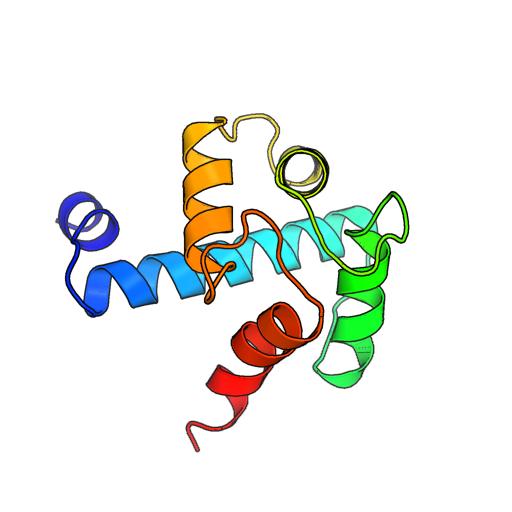SER A N 1
ATOM 700 C CA . SER A 1 90 ? 1.883 8.653 -11.812 1.00 88.69 90 SER A CA 1
ATOM 701 C C . SER A 1 90 ? 1.124 9.328 -10.667 1.00 88.69 90 SER A C 1
ATOM 703 O O . SER A 1 90 ? 0.325 10.233 -10.910 1.00 88.69 90 SER A O 1
ATOM 705 N N . GLY A 1 91 ? 1.371 8.919 -9.423 1.00 87.50 91 GLY A N 1
ATOM 706 C CA . GLY A 1 91 ? 0.598 9.305 -8.246 1.00 87.50 91 GLY A CA 1
ATOM 707 C C . GLY A 1 91 ? -0.679 8.482 -8.055 1.00 87.50 91 GLY A C 1
ATOM 708 O O . GLY A 1 91 ? -1.487 8.820 -7.188 1.00 87.50 91 GLY A O 1
ATOM 709 N N . THR A 1 92 ? -0.856 7.412 -8.834 1.00 92.12 92 THR A N 1
ATOM 710 C CA . THR A 1 92 ? -1.972 6.455 -8.762 1.00 92.12 92 THR A CA 1
ATOM 711 C C . THR A 1 92 ? -1.454 5.040 -9.011 1.00 92.12 92 THR A C 1
ATOM 713 O O . THR A 1 92 ? -0.503 4.873 -9.762 1.00 92.12 92 THR A O 1
ATOM 716 N N . VAL A 1 93 ? -2.066 4.015 -8.418 1.00 91.12 93 VAL A N 1
ATOM 717 C CA . VAL A 1 93 ? -1.723 2.616 -8.712 1.00 91.12 93 VAL A CA 1
ATOM 718 C C . VAL A 1 93 ? -2.764 2.047 -9.662 1.00 91.12 93 VAL A C 1
ATOM 720 O O . VAL A 1 93 ? -3.917 1.843 -9.283 1.00 91.12 93 VAL A O 1
ATOM 723 N N . THR A 1 94 ? -2.359 1.779 -10.898 1.00 91.94 94 THR A N 1
ATOM 724 C CA . THR A 1 94 ? -3.220 1.133 -11.899 1.00 91.94 94 THR A CA 1
ATOM 725 C C . THR A 1 94 ? -3.372 -0.365 -11.635 1.00 91.94 94 THR A C 1
ATOM 727 O O . THR A 1 94 ? -2.553 -0.981 -10.944 1.00 91.94 94 THR A O 1
ATOM 730 N N . TRP A 1 95 ? -4.404 -0.987 -12.213 1.00 89.06 95 TRP A N 1
ATOM 731 C CA . TRP A 1 95 ? -4.581 -2.440 -12.135 1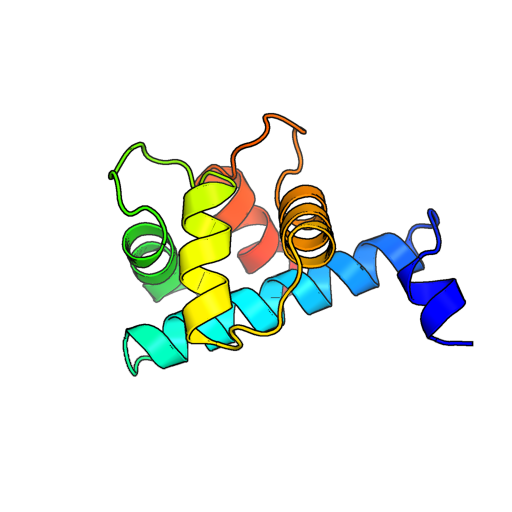.00 89.06 95 TRP A CA 1
ATOM 732 C C . TRP A 1 95 ? -3.351 -3.200 -12.651 1.00 89.06 95 TRP A C 1
ATOM 734 O O . TRP A 1 95 ? -2.964 -4.214 -12.072 1.00 89.06 95 TRP A O 1
ATOM 744 N N . GLU A 1 96 ? -2.708 -2.724 -13.717 1.00 88.50 96 GLU A N 1
ATOM 745 C CA . GLU A 1 96 ? -1.517 -3.354 -14.283 1.00 88.50 96 GLU A CA 1
ATOM 746 C C . GLU A 1 96 ? -0.336 -3.326 -13.311 1.00 88.50 96 GLU A C 1
ATOM 748 O O . GLU A 1 96 ? 0.358 -4.335 -13.165 1.00 88.50 96 GLU A O 1
ATOM 753 N N . GLU A 1 97 ? -0.118 -2.200 -12.631 1.00 88.19 97 GLU A N 1
ATOM 754 C CA . GLU A 1 97 ? 0.933 -2.049 -11.619 1.00 88.19 97 GLU A CA 1
ATOM 755 C C . GLU A 1 97 ? 0.645 -2.910 -10.397 1.00 88.19 97 GLU A C 1
ATOM 757 O O . GLU A 1 97 ? 1.513 -3.663 -9.948 1.00 88.19 97 GLU A O 1
ATOM 762 N N . PHE A 1 98 ? -0.602 -2.879 -9.924 1.00 85.81 98 PHE A N 1
ATOM 763 C CA . PHE A 1 98 ? -1.070 -3.738 -8.851 1.00 85.81 98 PHE A CA 1
ATOM 764 C C . PHE A 1 98 ? -0.844 -5.213 -9.200 1.00 85.81 98 PHE A C 1
ATOM 766 O O . PHE A 1 98 ? -0.136 -5.937 -8.508 1.00 85.81 98 PHE A O 1
ATOM 773 N N . HIS A 1 99 ? -1.351 -5.679 -10.334 1.00 85.00 99 HIS A N 1
ATOM 774 C CA . HIS A 1 99 ? -1.160 -7.058 -10.758 1.00 85.00 99 HIS A CA 1
ATOM 775 C C . HIS A 1 99 ? 0.327 -7.400 -10.954 1.00 85.00 99 HIS A C 1
ATOM 777 O O . HIS A 1 99 ? 0.749 -8.503 -10.608 1.00 85.00 99 HIS A O 1
ATOM 783 N N . HIS A 1 100 ? 1.155 -6.474 -11.448 1.00 83.38 100 HIS A N 1
ATOM 784 C CA . HIS A 1 100 ? 2.592 -6.694 -11.594 1.00 83.38 100 HIS A CA 1
ATOM 785 C C . HIS A 1 100 ? 3.283 -6.923 -10.247 1.00 83.38 100 HIS A C 1
ATOM 787 O O . HIS A 1 100 ? 4.003 -7.906 -10.094 1.00 83.38 100 HIS A O 1
ATOM 793 N N . ILE A 1 101 ? 3.053 -6.071 -9.251 1.00 79.44 101 ILE A N 1
ATOM 794 C CA . ILE A 1 101 ? 3.664 -6.203 -7.916 1.00 79.44 101 ILE A CA 1
ATOM 795 C C . ILE A 1 101 ? 3.219 -7.495 -7.235 1.00 79.44 101 ILE A C 1
ATOM 797 O O . ILE A 1 101 ? 3.990 -8.143 -6.520 1.00 79.44 101 ILE A O 1
ATOM 801 N N . PHE A 1 102 ? 1.975 -7.900 -7.482 1.00 77.31 102 PHE A N 1
ATOM 802 C CA . PHE A 1 102 ? 1.394 -9.045 -6.809 1.00 77.31 102 PHE A CA 1
ATOM 803 C C . PHE A 1 102 ? 1.720 -10.376 -7.519 1.00 77.31 102 PHE A C 1
ATOM 805 O O . PHE A 1 102 ? 1.958 -11.378 -6.849 1.00 77.31 102 PHE A O 1
ATOM 812 N N . ASN A 1 103 ? 1.881 -10.388 -8.841 1.00 74.31 103 ASN A N 1
ATOM 813 C CA . ASN A 1 103 ? 2.195 -11.600 -9.610 1.00 74.31 103 ASN A CA 1
ATOM 814 C C . ASN A 1 103 ? 3.708 -11.779 -9.894 1.00 74.31 103 ASN A C 1
ATOM 816 O O . ASN A 1 103 ? 4.184 -12.890 -10.123 1.00 74.31 103 ASN A O 1
ATOM 820 N N . SER A 1 104 ? 4.513 -10.708 -9.863 1.00 63.72 104 SER A N 1
ATOM 821 C CA . SER A 1 104 ? 5.958 -10.793 -10.165 1.00 63.72 104 SER A CA 1
ATOM 822 C C . SER A 1 104 ? 6.769 -11.606 -9.145 1.00 63.72 104 SER A C 1
ATOM 824 O O . SER A 1 104 ? 7.792 -12.186 -9.511 1.00 63.72 104 SER A O 1
ATOM 826 N N . GLU A 1 105 ? 6.302 -11.735 -7.901 1.00 53.03 105 GLU A N 1
ATOM 827 C CA . GLU A 1 105 ? 6.939 -12.577 -6.873 1.00 53.03 105 GLU A CA 1
ATOM 828 C C . GLU A 1 105 ? 6.573 -14.070 -7.011 1.00 53.03 105 GLU A C 1
ATOM 830 O O . GLU A 1 105 ? 7.340 -14.930 -6.581 1.00 53.03 105 GLU A O 1
ATOM 835 N N . THR A 1 106 ? 5.466 -14.414 -7.680 1.00 46.72 106 THR A N 1
ATOM 836 C CA . THR A 1 106 ? 5.011 -15.810 -7.837 1.00 46.72 106 THR A CA 1
ATOM 837 C C . THR A 1 106 ? 5.830 -16.590 -8.878 1.00 46.72 106 THR A C 1
ATOM 839 O O . THR A 1 106 ? 5.774 -17.817 -8.926 1.00 46.72 106 THR A O 1
ATOM 842 N N . LYS A 1 107 ? 6.650 -15.903 -9.692 1.00 40.38 107 LYS A N 1
ATOM 843 C CA . LYS A 1 107 ? 7.530 -16.501 -10.719 1.00 40.38 107 LYS A CA 1
ATOM 844 C C . LYS A 1 107 ? 9.014 -16.601 -10.341 1.00 40.38 107 LYS A C 1
ATOM 846 O O . LYS A 1 107 ? 9.841 -16.833 -11.220 1.00 40.38 107 LYS A O 1
ATOM 851 N N . ARG A 1 108 ? 9.383 -16.488 -9.061 1.00 40.38 108 ARG A N 1
ATOM 852 C CA . ARG A 1 108 ? 10.707 -16.949 -8.596 1.00 40.38 108 ARG A CA 1
ATOM 853 C C . ARG A 1 108 ? 10.619 -18.425 -8.185 1.00 40.38 108 ARG A C 1
ATOM 855 O O . ARG A 1 108 ? 10.655 -18.746 -7.002 1.00 40.38 108 ARG A O 1
ATOM 862 N N . SER A 1 109 ? 10.418 -19.297 -9.176 1.00 36.56 109 SER A N 1
ATOM 863 C CA . SER A 1 109 ? 10.592 -20.758 -9.068 1.00 36.56 109 SER A CA 1
ATOM 864 C C . SER A 1 109 ? 11.989 -21.155 -9.524 1.00 36.56 109 SER A C 1
ATOM 866 O O . SER A 1 109 ? 12.447 -20.566 -10.529 1.00 36.56 109 SER A O 1
#

Secondary structure (DSSP, 8-state):
-HHHHHT-SSHHHHHHHHHHHHHHHHHHHHHHHS----TTTHHHHHHHH-SS-SSEEEHHHHHHHHHHH-TT--HHHHHHHHHHH-TT-SSEEEHHHHHHHHHTTTT--

Organism: NCBI:txid265543

Radius of gyration: 13.44 Å; chains: 1; bounding box: 35×31×28 Å

pLDDT: mean 82.12, std 10.3, range [36.56, 93.06]

Foldseek 3Di:
DVVCQCPDPDPSVLVVLLVVLVVLLQQLLCLVPVDHDDLVCLVVSVVVLPPVPPQWHALVSLLVSSVSVPVPDDSVSSVSSQVSQCPVPPRIHHPVSSSCSRCVVVPPD

Sequence (109 aa):
DFFKLYHSSDSIGKSLREVAARRDFLKAIVTLTGKTFDDAHLREAFDAADLDQSGSINLPELKELLNVLDPSFSDEVVKNVMEAMDINSSGTVTWEEFHHIFNSETKRS